Protein AF-A0A0A0DCF2-F1 (afdb_monomer)

pLDDT: me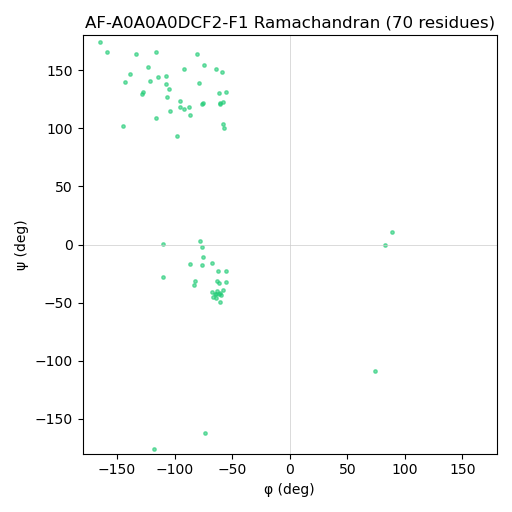an 77.56, std 11.79, range [42.72, 89.88]

Nearest PDB structures (foldseek):
  8pag-assembly1_A  TM=7.476E-01  e=6.951E-01  Norway rat pestivirus
  8wbh-assembly1_B  TM=5.407E-01  e=4.231E-01  Japanese encephalitis virus
  6sj7-assembly1_B  TM=7.061E-01  e=6.906E+00  Homo sapiens
  6hox-assembly1_A  TM=5.426E-01  e=5.733E+00  Paraclostridium bifermentans

Mean predicted aligned error: 6.64 Å

Structure (mmCIF, N/CA/C/O backbone):
data_AF-A0A0A0DCF2-F1
#
_entry.id   AF-A0A0A0DCF2-F1
#
loop_
_atom_site.group_PDB
_atom_site.id
_atom_site.type_symbol
_atom_site.label_atom_id
_atom_site.label_alt_id
_atom_site.label_comp_id
_atom_site.label_asym_id
_atom_site.label_entity_id
_atom_site.label_seq_id
_atom_site.pdbx_PDB_ins_code
_atom_site.Cartn_x
_atom_site.Cartn_y
_atom_site.Cartn_z
_atom_site.occupancy
_atom_site.B_iso_or_equiv
_atom_site.auth_seq_id
_atom_site.auth_comp_id
_atom_site.auth_asym_id
_atom_site.auth_atom_id
_atom_site.pdbx_PDB_model_num
ATOM 1 N N . MET A 1 1 ? 4.659 -7.912 -22.372 1.00 44.97 1 MET A N 1
ATOM 2 C CA . MET A 1 1 ? 3.649 -7.514 -21.370 1.00 44.97 1 MET A CA 1
ATOM 3 C C . MET A 1 1 ? 4.424 -6.941 -20.200 1.00 44.97 1 MET A C 1
ATOM 5 O O . MET A 1 1 ? 5.308 -7.633 -19.713 1.00 44.97 1 MET A O 1
ATOM 9 N N . ALA A 1 2 ? 4.237 -5.661 -19.883 1.00 51.53 2 ALA A N 1
ATOM 10 C CA . ALA A 1 2 ? 4.997 -4.996 -18.826 1.00 51.53 2 ALA A CA 1
ATOM 11 C C . ALA A 1 2 ? 4.436 -5.435 -17.467 1.00 51.53 2 ALA A C 1
ATOM 13 O O . ALA A 1 2 ? 3.236 -5.300 -17.235 1.00 51.53 2 ALA A O 1
ATOM 14 N N . LYS A 1 3 ? 5.274 -6.030 -16.616 1.00 65.69 3 LYS A N 1
ATOM 15 C CA . LYS A 1 3 ? 4.839 -6.614 -15.344 1.00 65.69 3 LYS A CA 1
ATOM 16 C C . LYS A 1 3 ? 4.639 -5.498 -14.313 1.00 65.69 3 LYS A C 1
ATOM 18 O O . LYS A 1 3 ? 5.411 -4.544 -14.271 1.00 65.69 3 LYS A O 1
ATOM 23 N N . GLY A 1 4 ? 3.577 -5.585 -13.510 1.00 65.44 4 GLY A N 1
ATOM 24 C CA . GLY A 1 4 ? 3.229 -4.554 -12.519 1.00 65.44 4 GLY A CA 1
ATOM 25 C C . GLY A 1 4 ? 2.320 -3.432 -13.035 1.00 65.44 4 GLY A C 1
ATOM 26 O O . GLY A 1 4 ? 2.129 -2.442 -12.332 1.00 65.44 4 GLY A O 1
ATOM 27 N N . HIS A 1 5 ? 1.752 -3.578 -14.236 1.00 73.88 5 HIS A N 1
ATOM 28 C CA . HIS A 1 5 ? 0.716 -2.685 -14.773 1.00 73.88 5 HIS A CA 1
ATOM 29 C C . HIS A 1 5 ? -0.704 -3.092 -14.360 1.00 73.88 5 HIS A C 1
ATOM 31 O O . HIS A 1 5 ? -1.612 -2.268 -14.455 1.00 73.88 5 HIS A O 1
ATOM 37 N N . ASP A 1 6 ? -0.890 -4.324 -13.883 1.00 79.81 6 ASP A N 1
ATOM 38 C CA . ASP A 1 6 ? -2.171 -4.824 -13.404 1.00 79.81 6 ASP A CA 1
ATOM 39 C C . ASP A 1 6 ? -2.164 -4.939 -11.875 1.00 79.81 6 ASP A C 1
ATOM 41 O O . ASP A 1 6 ? -1.193 -5.431 -11.296 1.00 79.81 6 ASP A O 1
ATOM 45 N N . PRO A 1 7 ? -3.249 -4.549 -11.184 1.00 78.19 7 PRO A N 1
ATOM 46 C CA . PRO A 1 7 ? -3.332 -4.628 -9.725 1.00 78.19 7 PRO A CA 1
ATOM 47 C C . PRO A 1 7 ? -3.240 -6.070 -9.196 1.00 78.19 7 PRO A C 1
ATOM 49 O O . PRO A 1 7 ? -2.837 -6.283 -8.058 1.00 78.19 7 PRO A O 1
ATOM 52 N N . SER A 1 8 ? -3.567 -7.072 -10.021 1.00 79.81 8 SER A N 1
ATOM 53 C CA . SER A 1 8 ? -3.492 -8.492 -9.639 1.00 79.81 8 SER A CA 1
ATOM 54 C C . SER A 1 8 ? -2.064 -9.052 -9.614 1.00 79.81 8 SER A C 1
ATOM 56 O O . SER A 1 8 ? -1.838 -10.082 -8.986 1.00 79.81 8 SER A O 1
ATOM 58 N N . ASP A 1 9 ? -1.097 -8.384 -10.255 1.00 82.44 9 ASP A N 1
ATOM 59 C CA . ASP A 1 9 ? 0.325 -8.764 -10.188 1.00 82.44 9 ASP A CA 1
ATOM 60 C C . ASP A 1 9 ? 0.977 -8.380 -8.850 1.00 82.44 9 ASP A C 1
ATOM 62 O O . ASP A 1 9 ? 2.111 -8.771 -8.556 1.00 82.44 9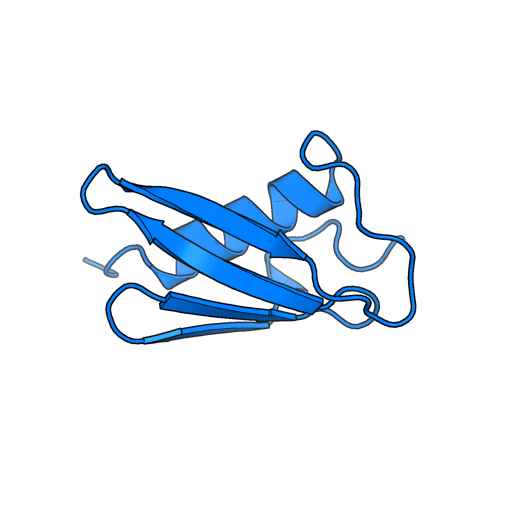 ASP A O 1
ATOM 66 N N . TRP A 1 10 ? 0.287 -7.579 -8.038 1.00 85.19 10 TRP A N 1
ATOM 67 C CA . TRP A 1 10 ? 0.820 -7.042 -6.798 1.00 85.19 10 TRP A CA 1
ATOM 68 C C . TRP A 1 10 ? 0.415 -7.894 -5.603 1.00 85.19 10 TRP A C 1
ATOM 70 O O . TRP A 1 10 ? -0.756 -8.090 -5.289 1.00 85.19 10 TRP A O 1
ATOM 80 N N . THR A 1 11 ? 1.420 -8.348 -4.867 1.00 87.94 11 THR A N 1
ATOM 81 C CA . THR A 1 11 ? 1.247 -8.954 -3.554 1.00 87.94 11 THR A CA 1
ATOM 82 C C . THR A 1 11 ? 1.247 -7.857 -2.502 1.00 87.94 11 THR A C 1
ATOM 84 O O . THR A 1 11 ? 2.283 -7.243 -2.235 1.00 87.94 11 THR A O 1
ATOM 87 N N . VAL A 1 12 ? 0.090 -7.635 -1.883 1.00 88.19 12 VAL A N 1
ATOM 88 C CA . VAL A 1 12 ? -0.083 -6.663 -0.802 1.00 88.19 12 VAL A CA 1
ATOM 89 C C . VAL A 1 12 ? -0.230 -7.398 0.524 1.00 88.19 12 VAL A C 1
ATOM 91 O O . VAL A 1 12 ? -1.067 -8.286 0.671 1.00 88.19 12 VAL A O 1
ATOM 94 N N . LYS A 1 13 ? 0.584 -7.022 1.507 1.00 89.06 13 LYS A N 1
ATOM 95 C CA . LYS A 1 13 ? 0.447 -7.461 2.896 1.00 89.06 13 LYS A CA 1
ATOM 96 C C . LYS A 1 13 ? 0.145 -6.243 3.744 1.00 89.06 13 LYS A C 1
ATOM 98 O O . LYS A 1 13 ? 1.018 -5.406 3.940 1.00 89.06 13 LYS A O 1
ATOM 103 N N . PHE A 1 14 ? -1.084 -6.149 4.226 1.00 85.88 14 PHE A N 1
ATOM 104 C CA . PHE A 1 14 ? -1.540 -5.050 5.065 1.00 85.88 14 PHE A CA 1
ATOM 105 C C . PHE A 1 14 ? -1.643 -5.500 6.525 1.00 85.88 14 PHE A C 1
ATOM 107 O O . PHE A 1 14 ? -2.165 -6.579 6.802 1.00 85.88 14 PHE A O 1
ATOM 114 N N . SER A 1 15 ? -1.128 -4.691 7.450 1.00 82.50 15 SER A N 1
ATOM 115 C CA . SER A 1 15 ? -1.156 -4.961 8.885 1.00 82.50 15 SER A CA 1
ATOM 116 C C . SER A 1 15 ? -1.324 -3.658 9.669 1.00 82.50 15 SER A C 1
ATOM 118 O O . SER A 1 15 ? -0.365 -2.920 9.883 1.00 82.50 15 SER A O 1
ATOM 120 N N . GLY A 1 16 ? -2.540 -3.391 10.146 1.00 83.56 16 GLY A N 1
ATOM 121 C CA . GLY A 1 16 ? -2.828 -2.199 10.950 1.00 83.56 16 GLY A CA 1
ATOM 122 C C . GLY A 1 16 ? -2.869 -0.932 10.098 1.00 83.56 16 GLY A C 1
ATOM 123 O O . GLY A 1 16 ? -3.814 -0.746 9.345 1.00 83.56 16 GLY A O 1
ATOM 124 N N . ASP A 1 17 ? -1.874 -0.055 10.230 1.00 85.44 17 ASP A N 1
ATOM 125 C CA . ASP A 1 17 ? -1.738 1.190 9.456 1.00 85.44 17 ASP A CA 1
ATOM 126 C C . ASP A 1 17 ? -0.582 1.164 8.442 1.00 85.44 17 ASP A C 1
ATOM 128 O O . ASP A 1 17 ? -0.376 2.127 7.701 1.00 85.44 17 ASP A O 1
ATOM 132 N N . GLU A 1 18 ? 0.155 0.060 8.347 1.00 88.88 18 GLU A N 1
ATOM 133 C CA . GLU A 1 18 ? 1.248 -0.108 7.391 1.00 88.88 18 GLU A CA 1
ATOM 134 C C . GLU A 1 18 ? 1.193 -1.454 6.669 1.00 88.88 18 GLU A C 1
ATOM 136 O O . GLU A 1 18 ? 0.478 -2.383 7.046 1.00 88.88 18 GLU A O 1
ATOM 141 N N . GLY A 1 19 ? 1.937 -1.555 5.575 1.00 89.88 19 GLY A N 1
ATOM 142 C CA . GLY A 1 19 ? 2.011 -2.778 4.806 1.00 89.88 19 GLY A CA 1
ATOM 143 C C . GLY A 1 19 ? 3.169 -2.808 3.827 1.00 89.88 19 GLY A C 1
ATOM 144 O O . GLY A 1 19 ? 3.907 -1.839 3.638 1.00 89.88 19 GLY A O 1
ATOM 145 N N . THR A 1 20 ? 3.341 -3.958 3.193 1.00 89.56 20 THR A N 1
ATOM 146 C CA . THR A 1 20 ? 4.305 -4.155 2.114 1.00 89.56 20 THR A CA 1
ATOM 147 C C . THR A 1 20 ? 3.571 -4.437 0.818 1.00 89.56 20 THR A C 1
ATO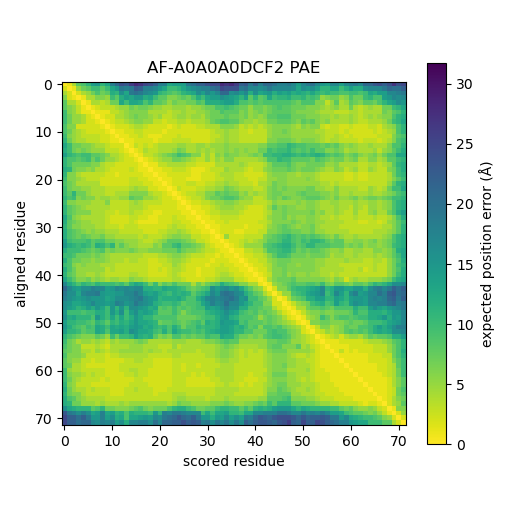M 149 O O . THR A 1 20 ? 2.529 -5.090 0.799 1.00 89.56 20 THR A O 1
ATOM 152 N N . ILE A 1 21 ? 4.123 -3.924 -0.272 1.00 87.06 21 ILE A N 1
ATOM 153 C CA . ILE A 1 21 ? 3.643 -4.165 -1.622 1.00 87.06 21 ILE A CA 1
ATOM 154 C C . ILE A 1 21 ? 4.818 -4.637 -2.469 1.00 87.06 21 ILE A C 1
ATOM 156 O O . ILE A 1 21 ? 5.887 -4.029 -2.462 1.00 87.06 21 ILE A O 1
ATOM 160 N N . ALA A 1 22 ? 4.643 -5.739 -3.184 1.00 86.75 22 ALA A N 1
ATOM 161 C CA . ALA A 1 22 ? 5.670 -6.264 -4.067 1.00 86.75 22 ALA A CA 1
ATOM 162 C C . ALA A 1 22 ? 5.056 -6.851 -5.334 1.00 86.75 22 ALA A C 1
ATOM 164 O O . ALA A 1 22 ? 4.031 -7.523 -5.281 1.00 86.75 22 ALA A O 1
ATOM 165 N N . SER A 1 23 ? 5.712 -6.610 -6.457 1.00 82.62 23 SER A N 1
ATOM 166 C CA . SER A 1 23 ? 5.543 -7.311 -7.723 1.00 82.62 23 SER A CA 1
ATOM 167 C C . SER A 1 23 ? 6.864 -7.997 -8.082 1.00 82.62 23 SER A C 1
ATOM 169 O O . SER A 1 23 ? 7.826 -7.977 -7.309 1.00 82.62 23 SER A O 1
ATOM 171 N N . GLU A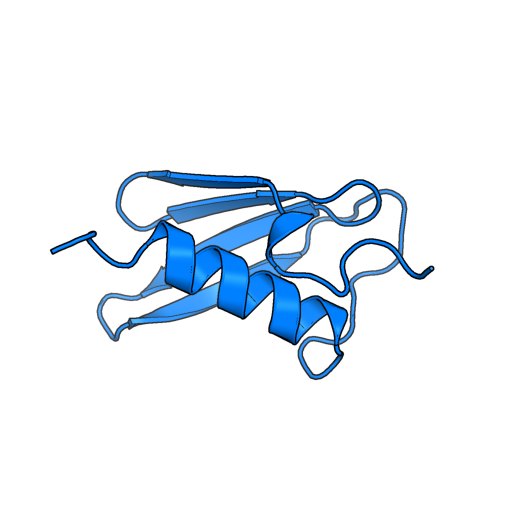 1 24 ? 6.931 -8.618 -9.257 1.00 79.56 24 GLU A N 1
ATOM 172 C CA . GLU A 1 24 ? 8.146 -9.296 -9.718 1.00 79.56 24 GLU A CA 1
ATOM 173 C C . GLU A 1 24 ? 9.349 -8.337 -9.872 1.00 79.56 24 GLU A C 1
ATOM 175 O O . GLU A 1 24 ? 10.491 -8.728 -9.620 1.00 79.56 24 GLU A O 1
ATOM 180 N N . GLU A 1 25 ? 9.100 -7.076 -10.244 1.00 76.31 25 GLU A N 1
ATOM 181 C CA . GLU A 1 25 ? 10.146 -6.085 -10.547 1.00 76.31 25 GLU A CA 1
ATOM 182 C C . GLU A 1 25 ? 10.255 -4.966 -9.498 1.00 76.31 25 GLU A C 1
ATOM 184 O O . GLU A 1 25 ? 11.343 -4.419 -9.276 1.00 76.31 25 GLU A O 1
ATOM 189 N N . TYR A 1 26 ? 9.153 -4.654 -8.810 1.00 80.56 26 TYR A N 1
ATOM 190 C CA . TYR A 1 26 ? 9.052 -3.520 -7.892 1.00 80.56 26 TYR A CA 1
ATOM 191 C C . TYR A 1 26 ? 8.682 -3.973 -6.486 1.00 80.56 26 TYR A C 1
ATOM 193 O O . TYR A 1 26 ? 7.825 -4.829 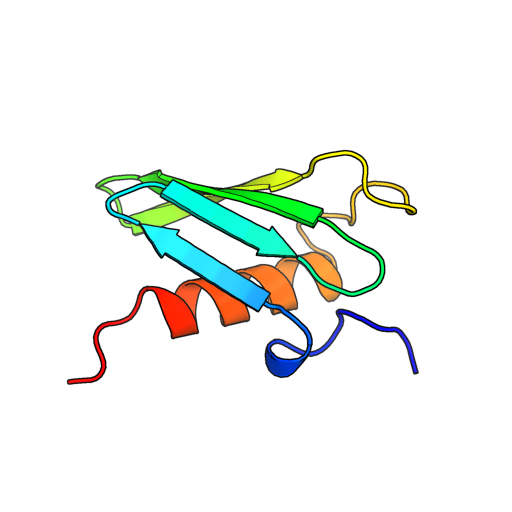-6.300 1.00 80.56 26 TYR A O 1
ATOM 201 N N . ALA A 1 27 ? 9.277 -3.350 -5.474 1.00 83.56 27 ALA A N 1
ATOM 202 C CA . ALA A 1 27 ? 8.923 -3.598 -4.086 1.00 83.56 27 ALA A CA 1
ATOM 203 C C . ALA A 1 27 ? 8.877 -2.287 -3.305 1.00 83.56 27 ALA A C 1
ATOM 205 O O . ALA A 1 27 ? 9.629 -1.348 -3.558 1.00 83.56 27 ALA A O 1
ATOM 206 N N . GLY A 1 28 ? 7.984 -2.215 -2.334 1.00 85.38 28 GLY A N 1
ATOM 207 C CA . GLY A 1 28 ? 7.779 -1.032 -1.526 1.00 85.38 28 GLY A CA 1
ATOM 208 C C . GLY A 1 28 ? 7.109 -1.359 -0.207 1.00 85.38 28 GLY A C 1
ATOM 209 O O . GLY A 1 28 ? 6.559 -2.439 0.016 1.00 85.38 28 GLY A O 1
ATOM 210 N N . ARG A 1 29 ? 7.164 -0.389 0.692 1.00 87.88 29 ARG A N 1
ATOM 211 C CA . ARG A 1 29 ? 6.315 -0.347 1.878 1.00 87.88 29 ARG A CA 1
ATOM 212 C C . ARG A 1 29 ? 5.289 0.739 1.667 1.00 87.88 29 ARG A C 1
ATOM 214 O O . ARG A 1 29 ? 5.611 1.753 1.068 1.00 87.88 29 ARG A O 1
ATOM 221 N N . PHE A 1 30 ? 4.078 0.556 2.152 1.00 88.31 30 PHE A N 1
ATOM 222 C CA . PHE A 1 30 ? 3.082 1.612 2.150 1.00 88.31 30 PHE A CA 1
ATOM 223 C C . PHE A 1 30 ? 2.587 1.856 3.566 1.00 88.31 30 PHE A C 1
ATOM 225 O O . PHE A 1 30 ? 2.603 0.965 4.415 1.00 88.31 30 PHE A O 1
ATOM 232 N N . ARG A 1 31 ? 2.152 3.084 3.816 1.00 88.62 31 ARG A N 1
ATOM 233 C CA . ARG A 1 31 ? 1.509 3.466 5.064 1.00 88.62 31 ARG A CA 1
ATOM 234 C C . ARG A 1 31 ? 0.184 4.139 4.770 1.00 88.62 31 ARG A C 1
ATOM 236 O O . ARG A 1 31 ? 0.122 5.055 3.952 1.00 88.62 31 ARG A O 1
ATOM 243 N N . VAL A 1 32 ? -0.856 3.696 5.455 1.00 87.25 32 VAL A N 1
ATOM 244 C CA . VAL A 1 32 ? -2.191 4.277 5.402 1.00 87.25 32 VAL A CA 1
ATOM 245 C C . VAL A 1 32 ? -2.277 5.319 6.505 1.00 87.25 32 VAL A C 1
ATOM 247 O O . VAL A 1 32 ? -2.134 5.022 7.689 1.00 87.25 32 VAL A O 1
ATOM 250 N N . ARG A 1 33 ? -2.462 6.580 6.126 1.00 84.50 33 ARG A N 1
ATOM 251 C CA . ARG A 1 33 ? -2.694 7.651 7.095 1.00 84.50 33 ARG A CA 1
ATOM 252 C C . ARG A 1 33 ? -4.121 7.546 7.647 1.00 84.50 33 ARG A C 1
ATOM 254 O O . ARG A 1 33 ? -5.011 7.109 6.921 1.00 84.50 33 ARG A O 1
ATOM 261 N N . PRO A 1 34 ? -4.385 8.054 8.865 1.00 79.25 34 PRO A N 1
ATOM 262 C CA . PRO A 1 34 ? -5.745 8.141 9.410 1.00 79.25 34 PRO A CA 1
ATOM 263 C C . PRO A 1 34 ? -6.732 8.908 8.514 1.00 79.25 34 PRO A C 1
ATOM 265 O O . PRO A 1 34 ? -7.934 8.704 8.603 1.00 79.25 34 PRO A O 1
ATOM 268 N N . SER A 1 35 ? -6.228 9.778 7.631 1.00 81.81 35 SER A N 1
ATOM 269 C CA . SER A 1 35 ? -7.006 10.496 6.615 1.00 81.81 35 SER A CA 1
ATOM 270 C C . SER A 1 35 ? -7.413 9.645 5.402 1.00 81.81 35 SER A C 1
ATOM 272 O O . SER A 1 35 ? -8.047 10.169 4.492 1.00 81.81 35 SER A O 1
ATOM 274 N N 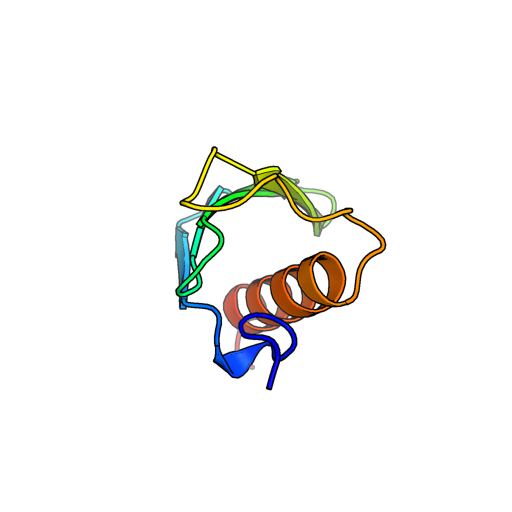. GLY A 1 36 ? -7.013 8.371 5.339 1.00 77.75 36 GLY A N 1
ATOM 275 C CA . GLY A 1 36 ? -7.224 7.485 4.188 1.00 77.75 36 GLY A CA 1
ATOM 276 C C . GLY A 1 36 ? -6.185 7.638 3.071 1.00 77.75 36 GLY A C 1
ATOM 277 O O . GLY A 1 36 ? -6.246 6.929 2.072 1.00 77.75 36 GLY A O 1
ATOM 278 N N . VAL A 1 37 ? -5.205 8.535 3.226 1.00 83.81 37 VAL A N 1
ATOM 279 C CA . VAL A 1 37 ? -4.133 8.714 2.236 1.00 83.81 37 VAL A CA 1
ATOM 280 C C . VAL A 1 37 ? -3.127 7.568 2.343 1.00 83.81 37 VAL A C 1
ATOM 282 O O . VAL A 1 37 ? -2.505 7.378 3.391 1.00 83.81 37 VAL A O 1
ATOM 285 N N . VAL A 1 38 ? -2.934 6.837 1.245 1.00 84.31 38 VAL A N 1
ATOM 286 C CA . VAL A 1 38 ? -1.902 5.801 1.113 1.00 84.31 38 VAL A CA 1
ATOM 287 C C . VAL A 1 38 ? -0.609 6.447 0.625 1.00 84.31 38 VAL A C 1
ATOM 289 O O . VAL A 1 38 ? -0.560 7.005 -0.466 1.00 84.31 38 VAL A O 1
ATOM 292 N N . GLN A 1 39 ? 0.445 6.359 1.431 1.00 85.62 39 GLN A N 1
ATOM 293 C CA . GLN A 1 39 ? 1.786 6.807 1.074 1.00 85.62 39 GLN A CA 1
ATOM 294 C C . GLN A 1 39 ? 2.652 5.585 0.759 1.00 85.62 39 GLN A C 1
ATOM 296 O O . GLN A 1 39 ? 2.928 4.790 1.659 1.00 85.62 39 GLN A O 1
ATOM 301 N N . ILE A 1 40 ? 3.092 5.437 -0.492 1.00 84.31 40 ILE A N 1
ATOM 302 C CA . ILE A 1 40 ? 3.954 4.329 -0.922 1.00 84.31 40 ILE A CA 1
ATOM 303 C C . ILE A 1 40 ? 5.413 4.787 -0.881 1.00 84.31 40 ILE A C 1
ATOM 305 O O . ILE A 1 40 ? 5.826 5.712 -1.570 1.00 84.31 40 ILE A O 1
ATOM 309 N N . ILE A 1 41 ? 6.208 4.121 -0.058 1.00 85.25 41 ILE A N 1
ATOM 310 C CA . ILE A 1 41 ? 7.655 4.264 0.033 1.00 85.25 41 ILE A CA 1
ATOM 311 C C . ILE A 1 41 ? 8.272 3.134 -0.791 1.00 85.25 41 ILE A C 1
ATOM 313 O O . ILE A 1 41 ? 8.476 2.012 -0.309 1.00 85.25 41 ILE A O 1
ATOM 317 N N . TRP A 1 42 ? 8.568 3.438 -2.052 1.00 80.94 42 TRP A N 1
ATOM 318 C CA . TRP A 1 42 ? 9.296 2.534 -2.935 1.00 80.94 42 TRP A CA 1
ATOM 319 C C . TRP A 1 42 ? 10.678 2.252 -2.351 1.00 80.94 42 TRP A C 1
ATOM 321 O O . TRP A 1 42 ? 11.469 3.159 -2.099 1.00 80.94 42 TRP A O 1
ATOM 331 N N . SER A 1 43 ? 10.956 0.979 -2.097 1.00 71.31 43 SER A N 1
ATOM 332 C CA . SER A 1 43 ? 12.314 0.530 -1.804 1.00 71.31 43 SER A CA 1
ATOM 333 C C . SER A 1 43 ? 12.943 0.115 -3.134 1.00 71.31 43 SER A C 1
ATOM 335 O O . SER A 1 43 ? 12.224 -0.267 -4.053 1.00 71.31 43 SER A O 1
ATOM 337 N N . LEU A 1 44 ? 14.266 0.217 -3.281 1.00 58.25 44 LEU A N 1
ATOM 338 C CA . LEU A 1 44 ? 14.956 -0.283 -4.476 1.00 58.25 44 LEU A CA 1
ATOM 339 C C . LEU A 1 44 ? 14.646 -1.780 -4.643 1.00 58.25 44 LEU A C 1
ATOM 341 O O . LEU A 1 44 ? 15.212 -2.624 -3.950 1.00 58.25 44 LEU A O 1
ATOM 345 N N . GLY A 1 45 ? 13.703 -2.094 -5.530 1.00 57.69 45 GLY A N 1
ATOM 346 C CA . GLY A 1 45 ? 13.550 -3.423 -6.106 1.00 57.69 45 GLY A CA 1
ATOM 347 C C . GLY A 1 45 ? 14.668 -3.680 -7.118 1.00 57.69 45 GLY A C 1
ATOM 348 O O . GLY A 1 45 ? 15.675 -2.973 -7.153 1.00 57.69 45 GLY A O 1
ATOM 349 N N . LYS A 1 46 ? 14.491 -4.676 -7.994 1.00 55.22 46 LYS A N 1
ATOM 350 C CA . LYS A 1 46 ? 15.437 -4.913 -9.100 1.00 55.22 46 LYS A CA 1
ATOM 351 C C . LYS A 1 46 ? 15.424 -3.790 -10.153 1.00 55.22 46 LYS A C 1
ATOM 353 O O . LYS A 1 46 ? 16.359 -3.720 -10.947 1.00 55.22 46 LYS A O 1
ATOM 358 N N . GLY A 1 47 ? 14.400 -2.929 -10.161 1.00 55.56 47 GLY A N 1
ATOM 359 C CA . GLY A 1 47 ? 14.258 -1.795 -11.079 1.00 55.56 47 GLY A CA 1
ATOM 360 C C . GLY A 1 47 ? 14.279 -0.415 -10.398 1.00 55.56 47 GLY A C 1
ATOM 361 O O . GLY A 1 47 ? 14.137 -0.320 -9.174 1.00 55.56 47 GLY A O 1
ATOM 362 N N . PRO A 1 48 ? 14.445 0.672 -11.180 1.00 58.38 48 PRO A N 1
ATOM 363 C CA . PRO A 1 48 ? 14.289 2.034 -10.675 1.00 58.38 48 PRO A CA 1
ATOM 364 C C . PRO A 1 48 ? 12.872 2.233 -10.116 1.00 58.38 48 PRO A C 1
ATOM 366 O O . PRO A 1 48 ? 11.933 1.613 -10.625 1.00 58.38 48 PRO A O 1
ATOM 369 N N . PRO A 1 49 ? 12.689 3.085 -9.090 1.00 64.44 49 PRO A N 1
ATOM 370 C CA . PRO A 1 49 ? 11.365 3.355 -8.550 1.00 64.44 49 PRO A CA 1
ATOM 371 C C . PRO A 1 49 ? 10.440 3.831 -9.680 1.00 64.44 49 PRO A C 1
ATOM 373 O O . PRO A 1 49 ? 10.840 4.689 -10.480 1.00 64.44 49 PRO A O 1
ATOM 376 N N . PRO A 1 50 ? 9.231 3.259 -9.797 1.00 68.62 50 PRO A N 1
ATOM 377 C CA . PRO A 1 50 ? 8.295 3.688 -10.816 1.00 68.62 50 PRO A CA 1
ATOM 378 C C . PRO A 1 50 ? 7.888 5.136 -10.543 1.00 68.62 50 PRO A C 1
ATOM 380 O O . PRO A 1 50 ? 7.856 5.587 -9.398 1.00 68.62 50 PRO A O 1
ATOM 383 N N . LYS A 1 51 ? 7.553 5.875 -11.603 1.00 68.12 51 LYS A N 1
ATOM 384 C CA . LYS A 1 51 ? 6.900 7.175 -11.430 1.00 68.12 51 LYS A CA 1
ATOM 385 C C . LYS A 1 51 ? 5.565 6.943 -10.721 1.00 68.12 51 LYS A C 1
ATOM 387 O O . LYS A 1 51 ? 4.803 6.082 -11.160 1.00 68.12 51 LYS A O 1
ATOM 392 N N . GLU A 1 52 ? 5.297 7.701 -9.661 1.00 63.78 52 GLU A N 1
ATOM 393 C CA . GLU A 1 52 ? 4.053 7.596 -8.883 1.00 63.78 52 GLU A CA 1
ATOM 394 C C . GLU A 1 52 ? 2.813 7.828 -9.769 1.00 63.78 52 GLU A C 1
ATOM 396 O O . GLU A 1 52 ? 1.867 7.052 -9.696 1.00 63.78 52 GLU A O 1
ATOM 401 N N . ASP A 1 53 ? 2.877 8.772 -10.716 1.00 65.50 53 ASP A N 1
ATOM 402 C CA . ASP A 1 53 ? 1.838 9.015 -11.737 1.00 65.50 53 ASP A CA 1
ATOM 403 C C . ASP A 1 53 ? 1.849 8.022 -12.919 1.00 65.50 53 ASP A C 1
ATOM 405 O O . ASP A 1 53 ? 1.117 8.175 -13.899 1.00 65.50 53 ASP A O 1
ATOM 409 N N . GLY A 1 54 ? 2.725 7.018 -12.886 1.00 75.00 54 GLY A N 1
ATOM 410 C CA . GLY A 1 54 ? 2.826 6.002 -13.924 1.00 75.00 54 GLY A CA 1
ATOM 411 C C . GLY A 1 54 ? 1.767 4.903 -13.782 1.00 75.00 54 GLY A C 1
ATOM 412 O O . GLY A 1 54 ? 1.210 4.702 -12.703 1.00 75.00 54 GLY A O 1
ATOM 413 N N . PRO A 1 55 ? 1.537 4.107 -14.842 1.00 78.94 55 PRO A N 1
ATOM 414 C CA . PRO A 1 55 ? 0.625 2.961 -14.788 1.00 78.94 55 PRO A CA 1
ATOM 415 C C . PRO A 1 55 ? 0.985 1.968 -13.669 1.00 78.94 55 PRO A C 1
ATOM 417 O O . PRO A 1 55 ? 0.094 1.401 -13.051 1.00 78.94 55 PRO A O 1
ATOM 420 N N . VAL A 1 56 ? 2.277 1.827 -13.355 1.00 80.38 56 VAL A N 1
ATOM 421 C CA . VAL A 1 56 ? 2.780 0.992 -12.253 1.00 80.38 56 VAL A CA 1
ATOM 422 C C . VAL A 1 56 ? 2.367 1.545 -10.884 1.00 80.38 56 VAL A C 1
ATOM 424 O O . VAL A 1 56 ? 1.902 0.792 -10.033 1.00 80.38 56 VAL A O 1
ATOM 427 N N . GLY A 1 57 ? 2.498 2.860 -10.669 1.00 80.00 57 GLY A N 1
ATOM 428 C CA . GLY A 1 57 ? 2.087 3.510 -9.420 1.00 80.00 57 GLY A CA 1
ATOM 429 C C . GLY A 1 57 ? 0.577 3.432 -9.208 1.00 80.00 57 GLY A C 1
ATOM 430 O O . GLY A 1 57 ? 0.119 3.059 -8.128 1.00 80.00 57 GLY A O 1
ATOM 431 N N . ARG A 1 58 ? -0.195 3.663 -10.277 1.00 84.25 58 ARG A N 1
ATOM 432 C CA . ARG A 1 58 ? -1.652 3.508 -10.263 1.00 84.25 58 ARG A CA 1
ATOM 433 C C . ARG A 1 58 ? -2.077 2.072 -9.938 1.00 84.25 58 ARG A C 1
ATOM 435 O O . ARG A 1 58 ? -2.879 1.880 -9.031 1.00 84.25 58 ARG A O 1
ATOM 442 N N . ALA A 1 59 ? -1.513 1.073 -10.617 1.00 85.81 59 ALA A N 1
ATOM 443 C CA . ALA A 1 59 ? -1.828 -0.335 -10.369 1.00 85.81 59 ALA A CA 1
ATOM 444 C C . ALA A 1 59 ? -1.498 -0.759 -8.931 1.00 85.81 59 ALA A C 1
ATOM 446 O O . ALA A 1 59 ? -2.292 -1.441 -8.285 1.00 85.81 59 ALA A O 1
ATOM 447 N N . ALA A 1 60 ? -0.358 -0.304 -8.405 1.00 85.12 60 ALA A N 1
ATOM 448 C CA . ALA A 1 60 ? 0.034 -0.542 -7.023 1.00 85.12 60 ALA A C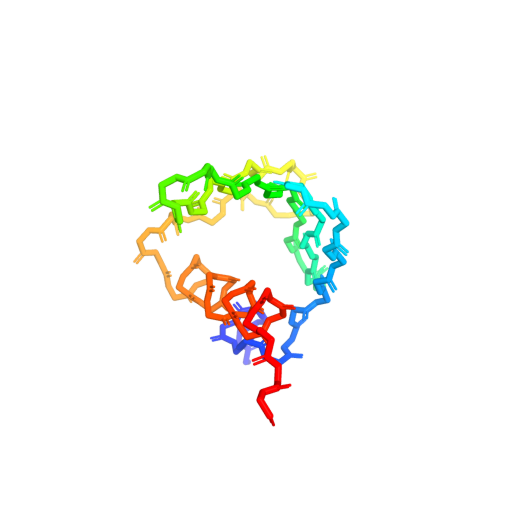A 1
ATOM 449 C C . ALA A 1 60 ? -0.958 0.072 -6.029 1.00 85.12 60 ALA A C 1
ATOM 451 O O . ALA A 1 60 ? -1.331 -0.563 -5.043 1.00 85.12 60 ALA A O 1
ATOM 452 N N . GLN A 1 61 ? -1.413 1.296 -6.296 1.00 85.00 61 GLN A N 1
ATOM 453 C CA . GLN A 1 61 ? -2.386 1.974 -5.452 1.00 85.00 61 GLN A CA 1
ATOM 454 C C . GLN A 1 61 ? -3.760 1.300 -5.494 1.00 85.00 61 GLN A C 1
ATOM 456 O O . GLN A 1 61 ? -4.368 1.120 -4.443 1.00 85.00 61 GLN A O 1
ATOM 461 N N . GLU A 1 62 ? -4.220 0.865 -6.670 1.00 87.06 62 GLU A N 1
ATOM 462 C CA . GLU A 1 62 ? -5.460 0.093 -6.818 1.00 87.06 62 GLU A CA 1
ATOM 463 C C . GLU A 1 62 ? -5.376 -1.257 -6.086 1.00 87.06 62 GLU A C 1
ATOM 465 O O . GLU A 1 62 ? -6.324 -1.647 -5.404 1.00 87.06 62 GLU A O 1
ATOM 470 N N . ALA A 1 63 ? -4.229 -1.942 -6.144 1.00 87.50 63 ALA A N 1
ATOM 471 C CA . ALA A 1 63 ? -4.001 -3.180 -5.399 1.00 87.50 63 ALA A CA 1
ATOM 472 C C . ALA A 1 63 ? -4.027 -2.958 -3.878 1.00 87.50 63 ALA 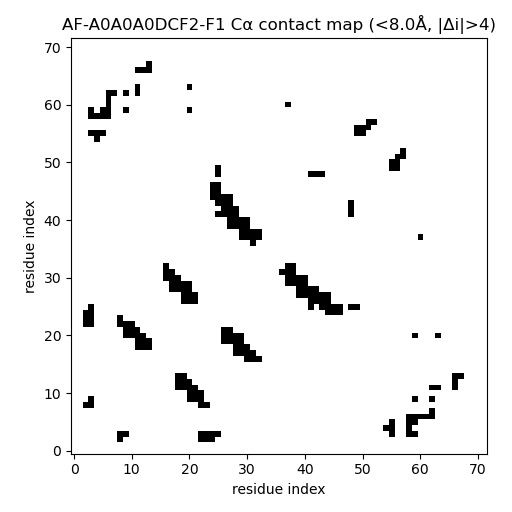A C 1
ATOM 474 O O . ALA A 1 63 ? -4.624 -3.744 -3.141 1.00 87.50 63 ALA A O 1
ATOM 475 N N . ILE A 1 64 ? -3.399 -1.878 -3.402 1.00 87.19 64 ILE A N 1
ATOM 476 C CA . ILE A 1 64 ? -3.405 -1.508 -1.984 1.00 87.19 64 ILE A CA 1
ATOM 477 C C . ILE A 1 64 ? -4.824 -1.162 -1.524 1.00 87.19 64 ILE A C 1
ATOM 479 O O . ILE A 1 64 ? -5.264 -1.670 -0.496 1.00 87.19 64 ILE A O 1
ATOM 483 N N .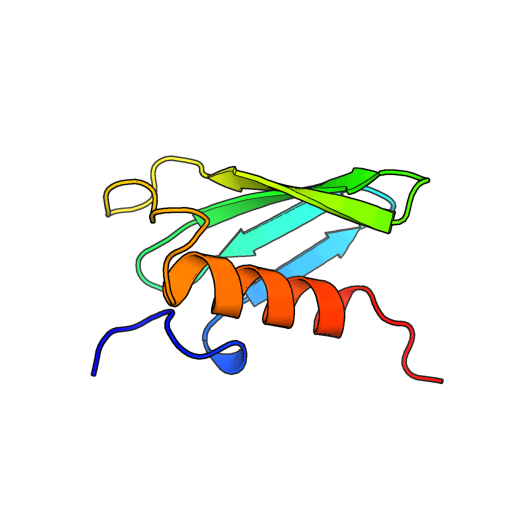 ASP A 1 65 ? -5.562 -0.356 -2.288 1.00 85.88 65 ASP A N 1
ATOM 484 C CA . ASP A 1 65 ? -6.949 0.001 -1.977 1.00 85.88 65 ASP A CA 1
ATOM 485 C C . ASP A 1 65 ? -7.844 -1.247 -1.913 1.00 85.88 65 ASP A C 1
ATOM 487 O O . ASP A 1 65 ? -8.592 -1.422 -0.953 1.00 85.88 65 ASP A O 1
ATOM 491 N N . ALA A 1 66 ? -7.699 -2.176 -2.864 1.00 85.06 66 ALA A N 1
ATOM 492 C CA . ALA A 1 66 ? -8.422 -3.447 -2.861 1.00 85.06 66 ALA A CA 1
ATOM 493 C C . ALA A 1 66 ? -8.075 -4.344 -1.658 1.00 85.06 66 ALA A C 1
ATOM 495 O O . ALA A 1 66 ? -8.932 -5.092 -1.190 1.00 85.06 66 ALA A O 1
ATOM 496 N N . ALA A 1 67 ? -6.839 -4.276 -1.155 1.00 83.38 67 ALA A N 1
ATOM 497 C CA . ALA A 1 67 ? -6.387 -5.048 0.001 1.00 83.38 67 ALA A CA 1
ATOM 498 C C . ALA A 1 67 ? -6.777 -4.419 1.351 1.00 83.38 67 ALA A C 1
ATOM 500 O O . ALA A 1 67 ? -6.981 -5.149 2.321 1.00 83.38 67 ALA A O 1
ATOM 501 N N . ILE A 1 68 ? -6.862 -3.085 1.432 1.00 81.50 68 ILE A N 1
ATOM 502 C CA . ILE A 1 68 ? -7.259 -2.360 2.652 1.00 81.50 68 ILE A CA 1
ATOM 503 C C . ILE A 1 68 ? -8.780 -2.290 2.787 1.00 81.50 68 ILE A C 1
ATOM 505 O O . ILE A 1 68 ? -9.287 -2.309 3.911 1.00 81.50 68 ILE A O 1
ATOM 509 N N . ARG A 1 69 ? -9.524 -2.173 1.676 1.00 73.69 69 ARG A N 1
ATOM 510 C CA . ARG A 1 69 ? -10.985 -2.084 1.741 1.00 73.69 69 ARG A CA 1
ATOM 511 C C . ARG A 1 69 ? -11.540 -3.320 2.451 1.00 73.69 69 ARG A C 1
ATOM 513 O O . ARG A 1 69 ? -11.314 -4.438 1.982 1.00 73.69 69 ARG A O 1
ATOM 520 N N . PRO A 1 70 ? -12.300 -3.153 3.548 1.00 56.16 70 PRO A N 1
ATOM 521 C CA . PRO A 1 70 ? -13.014 -4.272 4.129 1.00 56.16 70 PRO A CA 1
ATOM 522 C C . PRO A 1 70 ? -13.984 -4.787 3.066 1.00 56.16 70 PRO A C 1
ATOM 524 O O . PRO A 1 70 ? -14.810 -4.031 2.550 1.00 56.16 70 PRO A O 1
ATOM 527 N N . ARG A 1 71 ? -13.863 -6.068 2.704 1.00 53.22 71 ARG A N 1
ATOM 528 C CA . ARG A 1 71 ? -14.955 -6.771 2.029 1.00 53.22 71 ARG A CA 1
ATOM 529 C C . ARG A 1 71 ? -16.154 -6.689 2.974 1.00 53.22 71 ARG A C 1
ATOM 531 O O . ARG A 1 71 ? -16.132 -7.327 4.024 1.00 53.22 71 ARG A O 1
ATOM 538 N N . ALA A 1 72 ? -17.098 -5.813 2.638 1.00 42.72 72 ALA A N 1
ATOM 539 C CA . ALA A 1 72 ? -18.413 -5.759 3.261 1.00 42.72 72 ALA A CA 1
ATOM 540 C C . ALA A 1 72 ? -19.143 -7.097 3.088 1.00 42.72 72 ALA A C 1
ATOM 542 O O . ALA A 1 72 ? -18.879 -7.780 2.067 1.00 42.72 72 ALA A O 1
#

Foldseek 3Di:
DDWQLALVQWDWDDDDQKTKIDGPFWTWIWGQDPVRDIDTGTDDGNDDDDDCPDSNVVSRVVNHCVVPDPPD

Sequence (72 aa):
MAKGHDPSDWTVKFSGDEGTIASEEYAGRFRVRPSGVVQIIWSLGKGPPPKEDGPVGRAAQEAIDAAIRPRA

Organism: NCBI:txid1398085

Secondary structure (DSSP, 8-state):
--TTSSGGG-EEEEETTEEEEE-SS-EEEEEE-TTS-EEEEEE--SSPPPPTTSHHHHHHHHHHHHHHS---

Radius of gyration: 11.39 Å; Cα contacts (8 Å, |Δi|>4): 120; chains: 1; bounding box: 34×20×32 Å

Solvent-accessible surface area (backbone atoms only — not comparable to full-atom values): 4179 Å² total; per-residue (Å²): 132,76,84,42,53,47,36,84,55,46,51,67,48,80,57,95,51,37,32,40,38,35,36,98,51,47,33,29,37,34,36,48,43,97,86,70,51,73,48,74,49,70,42,88,36,91,42,79,73,69,55,67,93,32,63,44,32,47,15,51,50,53,30,45,49,66,69,67,50,77,84,125